Protein AF-A0AAW4BN35-F1 (afdb_monomer_lite)

Secondary structure (DSSP, 8-state):
-TT-EEEEEEETTEEEEEEE-TTSEEEEEEEEPPTT-SS--EEEEEEEEETTTT-GGGSPP---EEHHHHHHHHHTT--SSPP-

Structure (mmCIF, N/CA/C/O backbone):
data_AF-A0AAW4BN35-F1
#
_entry.id   AF-A0AAW4BN35-F1
#
loop_
_atom_site.group_PDB
_atom_site.id
_atom_site.type_symbol
_atom_site.label_atom_id
_atom_site.label_alt_id
_atom_site.label_comp_id
_atom_site.label_asym_id
_atom_site.label_entity_id
_atom_site.label_seq_id
_atom_site.pdbx_PDB_ins_code
_atom_site.Cartn_x
_atom_site.Cartn_y
_atom_site.Cartn_z
_atom_site.occupancy
_atom_site.B_iso_or_equiv
_atom_site.auth_seq_id
_atom_site.auth_comp_id
_atom_site.auth_asym_id
_atom_site.auth_atom_id
_atom_site.pdbx_PDB_model_num
ATOM 1 N N . LEU A 1 1 ? -11.452 -7.238 -12.566 1.00 45.84 1 LEU A N 1
ATOM 2 C CA . LEU A 1 1 ? -10.941 -6.277 -11.552 1.00 45.84 1 LEU A CA 1
ATOM 3 C C . LEU A 1 1 ? -10.372 -6.924 -10.274 1.00 45.84 1 LEU A C 1
ATOM 5 O O . LEU A 1 1 ? -9.525 -6.307 -9.643 1.00 45.84 1 LEU A O 1
ATOM 9 N N . LEU A 1 2 ? -10.790 -8.139 -9.880 1.00 36.09 2 LEU A N 1
ATOM 10 C CA . LEU A 1 2 ? -10.403 -8.811 -8.619 1.00 36.09 2 LEU A CA 1
ATOM 11 C C . LEU A 1 2 ? -9.010 -9.484 -8.601 1.00 36.09 2 LEU A C 1
ATOM 13 O O . LEU A 1 2 ? -8.617 -10.025 -7.567 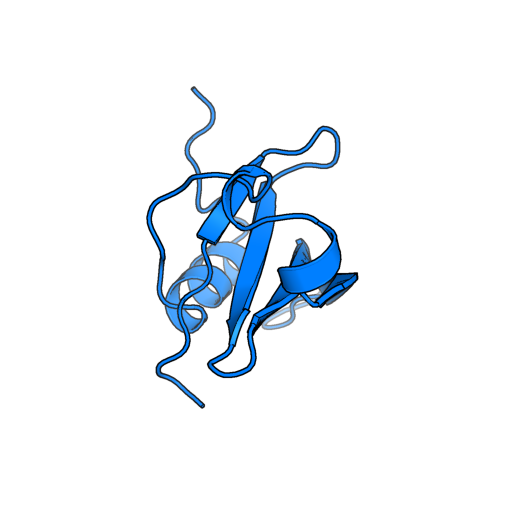1.00 36.09 2 LEU A O 1
ATOM 17 N N . GLU A 1 3 ? -8.261 -9.449 -9.704 1.00 55.78 3 GLU A N 1
ATOM 18 C CA . GLU A 1 3 ? -7.001 -10.202 -9.852 1.00 55.78 3 GLU A CA 1
ATOM 19 C C . GLU A 1 3 ? -5.731 -9.362 -9.685 1.00 55.78 3 GLU A C 1
ATOM 21 O O . GLU A 1 3 ? -4.626 -9.900 -9.688 1.00 55.78 3 GLU A O 1
ATOM 26 N N . ASN A 1 4 ? -5.863 -8.050 -9.491 1.00 78.81 4 ASN A N 1
ATOM 27 C CA . ASN A 1 4 ? -4.703 -7.168 -9.454 1.00 78.81 4 ASN A CA 1
ATOM 28 C C . ASN A 1 4 ? -3.930 -7.314 -8.131 1.00 78.81 4 ASN A C 1
ATOM 30 O O . ASN A 1 4 ? -4.501 -7.318 -7.033 1.00 78.81 4 ASN A O 1
ATOM 34 N N . TYR A 1 5 ? -2.606 -7.447 -8.243 1.00 88.56 5 TYR A N 1
ATOM 35 C CA . TYR A 1 5 ? -1.676 -7.518 -7.118 1.00 88.56 5 TYR A CA 1
ATOM 36 C C . TYR A 1 5 ? -0.966 -6.181 -6.947 1.00 88.56 5 TYR A C 1
ATOM 38 O O . TYR A 1 5 ? -0.502 -5.612 -7.923 1.00 88.56 5 TYR A O 1
ATOM 46 N N . ALA A 1 6 ? -0.802 -5.717 -5.712 1.00 90.94 6 ALA A N 1
ATOM 47 C CA . ALA A 1 6 ? 0.044 -4.572 -5.401 1.00 90.94 6 ALA A CA 1
ATOM 48 C C . ALA A 1 6 ? 1.213 -5.001 -4.512 1.00 90.94 6 ALA A C 1
ATOM 50 O O . ALA A 1 6 ? 1.110 -5.942 -3.716 1.00 90.94 6 ALA A O 1
ATOM 51 N N . VAL A 1 7 ? 2.334 -4.305 -4.638 1.00 91.94 7 VAL A N 1
ATOM 52 C CA . VAL A 1 7 ? 3.528 -4.533 -3.829 1.00 91.94 7 VAL A CA 1
ATOM 53 C C . VAL A 1 7 ? 3.505 -3.564 -2.645 1.00 91.94 7 VAL A C 1
ATOM 55 O O . VAL A 1 7 ? 3.562 -2.351 -2.851 1.00 91.94 7 VAL A O 1
ATOM 58 N N . PRO A 1 8 ? 3.386 -4.062 -1.401 1.00 93.44 8 PRO A N 1
ATOM 59 C CA . PRO A 1 8 ? 3.452 -3.225 -0.212 1.00 93.44 8 PRO A CA 1
ATOM 60 C C . PRO A 1 8 ? 4.902 -2.856 0.123 1.00 93.44 8 PRO A C 1
ATOM 62 O O . PRO A 1 8 ? 5.788 -3.711 0.096 1.00 93.44 8 PRO A O 1
ATOM 65 N N . TYR A 1 9 ? 5.125 -1.608 0.523 1.00 92.25 9 TYR A N 1
ATOM 66 C CA . TYR A 1 9 ? 6.418 -1.103 0.986 1.00 92.25 9 TYR A CA 1
ATOM 67 C C . TYR A 1 9 ? 6.236 -0.025 2.069 1.00 92.25 9 TYR A C 1
ATOM 69 O O . TYR A 1 9 ? 5.155 0.544 2.236 1.00 92.25 9 TYR A O 1
ATOM 77 N N . MET A 1 10 ? 7.285 0.249 2.847 1.00 91.44 10 MET A N 1
ATOM 78 C CA . MET A 1 10 ? 7.259 1.287 3.884 1.00 91.44 10 MET A CA 1
ATOM 79 C C . MET A 1 10 ? 7.826 2.606 3.366 1.00 91.44 10 MET A C 1
ATOM 81 O O . MET A 1 10 ? 8.874 2.637 2.729 1.00 91.44 10 MET A O 1
ATOM 85 N N . THR A 1 11 ? 7.166 3.708 3.717 1.00 89.75 11 THR A N 1
ATOM 86 C CA . THR A 1 11 ? 7.690 5.071 3.566 1.00 89.75 11 THR A CA 1
ATOM 87 C C . THR A 1 11 ? 7.786 5.751 4.929 1.00 89.75 11 THR A C 1
ATOM 89 O O . THR A 1 11 ? 7.233 5.261 5.917 1.00 89.75 11 THR A O 1
ATOM 92 N N . LYS A 1 12 ? 8.392 6.945 4.979 1.00 87.25 12 LYS A N 1
ATOM 93 C CA . LYS A 1 12 ? 8.350 7.816 6.169 1.00 87.25 12 LYS A CA 1
ATOM 94 C C . LYS A 1 12 ? 6.916 8.140 6.623 1.00 87.25 12 LYS A C 1
ATOM 96 O O . LYS A 1 12 ? 6.695 8.369 7.804 1.00 87.25 12 LYS A O 1
ATOM 101 N N . LYS A 1 13 ? 5.943 8.139 5.701 1.00 86.44 13 LYS A N 1
ATOM 102 C CA . LYS A 1 13 ? 4.519 8.415 5.973 1.00 86.44 13 LYS A CA 1
ATOM 103 C C . LYS A 1 13 ? 3.710 7.154 6.307 1.00 86.44 13 LYS A C 1
ATOM 105 O O . LYS A 1 13 ? 2.513 7.250 6.555 1.00 86.44 13 LYS A O 1
ATOM 110 N N . GLY A 1 14 ? 4.350 5.984 6.315 1.00 89.56 14 GLY A N 1
ATOM 111 C CA . GLY A 1 14 ? 3.721 4.700 6.606 1.00 89.56 14 GLY A CA 1
ATOM 112 C C . GLY A 1 14 ? 3.673 3.751 5.410 1.00 89.56 14 GLY A C 1
ATOM 113 O O . GLY A 1 14 ? 4.309 3.967 4.374 1.00 89.56 14 GLY A O 1
ATOM 114 N N . GLU A 1 15 ? 2.933 2.661 5.593 1.00 92.19 15 GLU A N 1
ATOM 115 C CA . GLU A 1 15 ? 2.787 1.601 4.596 1.00 92.19 15 GLU A CA 1
ATOM 116 C C . GLU A 1 15 ? 2.017 2.106 3.367 1.00 92.19 15 GLU A C 1
ATOM 118 O O . GLU A 1 15 ? 0.906 2.633 3.469 1.00 92.19 15 GLU A O 1
ATOM 123 N N . SER A 1 16 ? 2.652 1.938 2.213 1.00 93.38 16 SER A N 1
ATOM 124 C CA . SER A 1 16 ? 2.197 2.347 0.887 1.00 93.38 16 SER A CA 1
ATOM 125 C C . SER A 1 16 ? 2.280 1.159 -0.067 1.00 93.38 16 SER A C 1
ATOM 127 O O . SER A 1 16 ? 2.820 0.103 0.274 1.00 93.38 16 SER A O 1
ATOM 129 N N . TYR A 1 17 ? 1.727 1.321 -1.259 1.00 92.75 17 TYR A N 1
ATOM 130 C CA . TYR A 1 17 ? 1.607 0.256 -2.241 1.00 92.75 17 TYR A CA 1
ATOM 131 C C . TYR A 1 17 ? 1.911 0.794 -3.619 1.00 92.75 17 TYR A C 1
ATOM 133 O O . TYR A 1 17 ? 1.628 1.960 -3.896 1.00 92.75 17 TYR A O 1
ATOM 141 N N . HIS A 1 18 ? 2.456 -0.056 -4.477 1.00 90.00 18 HIS A N 1
ATOM 142 C CA . HIS A 1 18 ? 2.478 0.238 -5.896 1.00 90.00 18 HIS A CA 1
ATOM 143 C C . HIS A 1 18 ? 1.901 -0.904 -6.722 1.00 90.00 18 HIS A C 1
ATOM 145 O O . HIS A 1 18 ? 2.038 -2.079 -6.375 1.00 90.00 18 HIS A O 1
ATOM 151 N N . TYR A 1 19 ? 1.222 -0.530 -7.797 1.00 83.94 19 TYR A N 1
ATOM 152 C CA . TYR A 1 19 ? 0.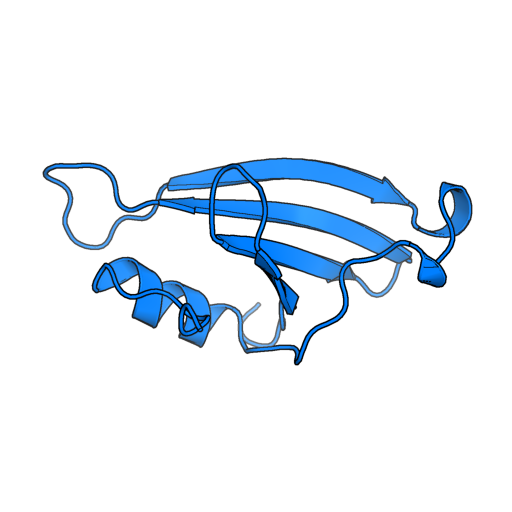724 -1.420 -8.837 1.00 83.94 19 TYR A CA 1
ATOM 153 C C . TYR A 1 19 ? 1.526 -1.162 -10.110 1.00 83.94 19 TYR A C 1
ATOM 155 O O . TYR A 1 19 ? 1.795 -0.004 -10.428 1.00 83.94 19 TYR A O 1
ATOM 163 N N . MET A 1 20 ? 1.916 -2.234 -10.799 1.00 70.62 20 MET A N 1
ATOM 164 C CA . MET A 1 20 ? 2.456 -2.160 -12.154 1.00 70.62 20 MET A CA 1
ATOM 165 C C . MET A 1 20 ? 1.431 -2.769 -13.100 1.00 70.62 20 MET A C 1
ATOM 167 O O . MET A 1 20 ? 1.086 -3.943 -12.951 1.00 70.62 20 MET A O 1
ATOM 171 N N . GLU A 1 21 ? 0.940 -1.964 -14.035 1.00 67.44 21 GLU A N 1
ATOM 172 C CA . GLU A 1 21 ? 0.056 -2.435 -15.099 1.00 67.44 21 GLU A CA 1
ATOM 173 C C . GLU A 1 21 ? 0.866 -2.974 -16.285 1.00 67.44 21 GLU A C 1
ATOM 175 O O . GLU A 1 21 ? 2.064 -2.714 -16.411 1.00 67.44 21 GLU A O 1
ATOM 180 N N . SER A 1 22 ? 0.200 -3.702 -17.181 1.00 58.12 22 SER A N 1
ATOM 181 C CA . SER A 1 22 ? 0.774 -4.254 -18.414 1.00 58.12 22 SER A CA 1
ATOM 182 C C . SER A 1 22 ? 1.434 -3.218 -19.336 1.00 58.12 22 SER A C 1
ATOM 184 O O . SER A 1 22 ? 2.238 -3.605 -20.175 1.00 58.12 22 SER A O 1
ATOM 186 N N . TYR A 1 23 ? 1.131 -1.926 -19.173 1.00 58.84 23 TYR A N 1
ATOM 187 C CA . TYR A 1 23 ? 1.664 -0.825 -19.985 1.00 58.84 23 TYR A CA 1
ATOM 188 C C . TYR A 1 23 ? 2.816 -0.063 -19.311 1.00 58.84 23 TYR A C 1
ATOM 190 O O . TYR A 1 23 ? 3.014 1.114 -19.574 1.00 58.84 23 TYR A O 1
ATOM 198 N N . ASP A 1 24 ? 3.550 -0.709 -18.399 1.00 70.81 24 ASP A N 1
ATOM 199 C CA . ASP A 1 24 ? 4.704 -0.120 -17.704 1.00 70.81 24 ASP A CA 1
ATOM 200 C C . ASP A 1 24 ? 4.389 1.171 -16.912 1.00 70.81 24 ASP A C 1
ATOM 202 O O . ASP A 1 24 ? 5.298 1.919 -16.577 1.00 70.81 24 ASP A O 1
ATOM 206 N N . TYR A 1 25 ? 3.137 1.421 -16.515 1.00 76.81 25 TYR A N 1
ATOM 207 C CA . TYR A 1 25 ? 2.808 2.479 -15.549 1.00 76.81 25 TYR A CA 1
ATOM 208 C C . TYR A 1 25 ? 2.955 1.968 -14.113 1.00 76.81 25 TYR A C 1
ATOM 210 O O . TYR A 1 25 ? 2.430 0.907 -13.758 1.00 76.81 25 TYR A O 1
ATOM 218 N N . ALA A 1 26 ? 3.620 2.750 -13.262 1.00 83.62 26 ALA A N 1
ATOM 219 C CA . ALA A 1 26 ? 3.667 2.531 -11.823 1.00 83.62 26 ALA A CA 1
ATOM 220 C C . ALA A 1 26 ? 2.753 3.526 -11.106 1.00 83.62 26 ALA A C 1
ATOM 222 O O . ALA A 1 26 ? 2.991 4.733 -11.119 1.00 83.62 26 ALA A O 1
ATOM 223 N N . ILE A 1 27 ? 1.729 3.008 -10.425 1.00 87.94 27 ILE A N 1
ATOM 224 C CA . ILE A 1 27 ? 0.828 3.802 -9.582 1.00 87.94 27 ILE A CA 1
ATOM 225 C C . ILE A 1 27 ? 1.181 3.542 -8.129 1.00 87.94 27 ILE A C 1
ATOM 227 O O . ILE A 1 27 ? 1.068 2.412 -7.659 1.00 87.94 27 ILE A O 1
ATOM 231 N N . PHE A 1 28 ? 1.537 4.593 -7.402 1.00 91.00 28 PHE A N 1
ATOM 232 C CA . PHE A 1 28 ? 1.839 4.548 -5.979 1.00 91.00 28 PHE A CA 1
ATOM 233 C C . PHE A 1 28 ? 0.691 5.142 -5.186 1.00 91.00 28 PHE A C 1
ATOM 235 O O . PHE A 1 28 ? 0.237 6.253 -5.458 1.00 91.00 28 PHE A O 1
ATOM 242 N N . PHE A 1 29 ? 0.250 4.441 -4.151 1.00 93.00 29 PHE A N 1
ATOM 243 C CA . PHE A 1 29 ? -0.887 4.863 -3.349 1.00 93.00 29 PHE A CA 1
ATOM 244 C C . PHE A 1 29 ? -0.747 4.456 -1.884 1.00 93.00 29 PHE A C 1
ATOM 246 O O . PHE A 1 29 ? 0.044 3.589 -1.513 1.00 93.00 29 PHE A O 1
ATOM 253 N N . SER A 1 30 ? -1.526 5.107 -1.029 1.00 93.81 30 SER A N 1
ATOM 254 C CA . SER A 1 30 ? -1.682 4.757 0.379 1.00 93.81 30 SER A CA 1
ATOM 255 C C . SER A 1 30 ? -3.155 4.563 0.721 1.00 93.81 30 SER A C 1
ATOM 257 O O . SER A 1 30 ? -4.050 5.070 0.042 1.00 93.81 30 SER A O 1
ATOM 259 N N . LEU A 1 31 ? -3.391 3.784 1.774 1.00 93.75 31 LEU A N 1
ATOM 260 C CA . LEU A 1 31 ? -4.719 3.481 2.292 1.00 93.75 31 LEU A CA 1
ATOM 261 C C . LEU A 1 31 ? -4.776 3.878 3.761 1.00 93.75 31 LEU A C 1
ATOM 263 O O . LEU A 1 31 ? -3.892 3.506 4.537 1.00 93.75 31 LEU A O 1
ATOM 267 N N . SER A 1 32 ? -5.833 4.581 4.145 1.00 91.38 32 SER A N 1
ATOM 268 C CA . SER A 1 32 ? -6.158 4.847 5.543 1.00 91.38 32 SER A CA 1
ATOM 269 C C . SER A 1 32 ? -7.640 4.617 5.804 1.00 91.38 32 SER A C 1
ATOM 271 O O . SER A 1 32 ? -8.472 4.786 4.916 1.00 91.38 32 SER A O 1
ATOM 273 N N . LYS A 1 33 ? -7.977 4.215 7.030 1.00 89.56 33 LYS A N 1
ATOM 274 C CA . LYS A 1 33 ? -9.367 4.127 7.479 1.00 89.56 33 LYS A CA 1
ATOM 275 C C . LYS A 1 33 ? -9.780 5.486 8.056 1.00 89.56 33 LYS A C 1
ATOM 277 O O . LYS A 1 33 ? -9.151 5.911 9.028 1.00 89.56 33 LYS A O 1
ATOM 282 N N . PRO A 1 34 ? -10.771 6.189 7.480 1.00 90.50 34 PRO A N 1
ATOM 283 C CA . PRO A 1 34 ? -11.263 7.435 8.058 1.00 90.50 34 PRO A CA 1
ATOM 284 C C . PRO A 1 34 ? -11.868 7.199 9.447 1.00 90.50 34 PRO A C 1
ATOM 286 O O . PRO A 1 34 ? -12.546 6.195 9.684 1.00 90.50 34 PRO A O 1
ATOM 289 N N . GLN A 1 35 ? -11.626 8.122 10.377 1.00 89.56 35 GLN A N 1
ATOM 290 C CA . GLN A 1 35 ? -12.169 8.027 11.731 1.00 89.56 35 GLN A CA 1
ATOM 291 C C . GLN A 1 35 ? -13.702 8.089 11.697 1.00 89.56 35 GLN A C 1
ATOM 293 O O . GLN A 1 35 ? -14.272 8.888 10.963 1.00 89.56 35 GLN A O 1
ATOM 298 N N . GLY A 1 36 ? -14.362 7.232 12.480 1.00 88.62 36 GLY A N 1
ATOM 299 C CA . GLY A 1 36 ? -15.826 7.202 12.569 1.00 88.62 36 GLY A CA 1
ATOM 300 C C . GLY A 1 36 ? -16.547 6.528 11.395 1.00 88.62 36 GLY A C 1
ATOM 301 O O . GLY A 1 36 ? -17.770 6.557 11.362 1.00 88.62 36 GLY A O 1
ATOM 302 N N . THR A 1 37 ? -15.829 5.899 10.457 1.00 89.19 37 THR A N 1
ATOM 303 C CA . THR A 1 37 ? -16.439 5.202 9.308 1.00 89.19 37 THR A CA 1
ATOM 304 C C . THR A 1 37 ? -16.426 3.680 9.466 1.00 89.19 37 THR A C 1
ATOM 306 O O . THR A 1 37 ? -15.522 3.094 10.080 1.00 89.19 37 THR A O 1
ATOM 309 N N . THR A 1 38 ? -17.425 3.024 8.871 1.00 87.75 38 THR A N 1
ATOM 310 C CA . THR A 1 38 ? -17.547 1.561 8.817 1.00 87.75 38 THR A CA 1
ATOM 311 C C . THR A 1 38 ? -17.526 1.112 7.365 1.00 87.75 38 THR A C 1
ATOM 313 O O . THR A 1 38 ? -18.296 1.610 6.559 1.00 87.75 38 THR A O 1
ATOM 316 N N . GLY A 1 39 ? -16.645 0.169 7.022 1.00 88.19 39 GLY A N 1
ATOM 317 C CA . GLY A 1 39 ? -16.574 -0.375 5.661 1.00 88.19 39 GLY A CA 1
ATOM 318 C C . GLY A 1 39 ? -15.872 0.516 4.631 1.00 88.19 39 GLY A C 1
ATOM 319 O O . GLY A 1 39 ? -15.773 0.122 3.474 1.00 88.19 39 GLY A O 1
ATOM 320 N N . GLU A 1 40 ? -15.334 1.668 5.035 1.00 92.06 40 GLU A N 1
ATOM 321 C CA . GLU A 1 40 ? -14.710 2.624 4.119 1.00 92.06 40 GLU A CA 1
ATOM 322 C C . GLU A 1 40 ? -13.191 2.701 4.285 1.00 92.06 40 GLU A C 1
ATOM 324 O O . GLU A 1 40 ? -12.635 2.603 5.385 1.00 92.06 40 GLU A O 1
ATOM 329 N N . LEU A 1 41 ? -12.508 2.917 3.161 1.00 92.88 41 LEU A N 1
ATOM 330 C CA . LEU A 1 41 ? -11.094 3.258 3.109 1.00 92.88 41 LEU A CA 1
ATOM 331 C C . LEU A 1 41 ? -10.903 4.489 2.235 1.00 92.88 41 LEU A C 1
ATOM 333 O O . LEU A 1 41 ? -11.444 4.586 1.137 1.00 92.88 41 LEU A O 1
ATOM 337 N N . LYS A 1 42 ? -10.046 5.394 2.696 1.00 92.38 42 LYS A N 1
ATOM 338 C CA . LYS A 1 42 ? -9.517 6.479 1.886 1.00 92.38 42 LYS A CA 1
ATOM 339 C C . LYS A 1 42 ? -8.302 5.973 1.125 1.00 92.38 42 LYS A C 1
ATOM 341 O O . LYS A 1 42 ? -7.272 5.664 1.726 1.00 92.38 42 LYS A O 1
ATOM 346 N N . LEU A 1 43 ? -8.423 5.926 -0.197 1.00 92.44 43 LEU A N 1
ATOM 347 C CA . LEU A 1 43 ? -7.304 5.710 -1.106 1.00 92.44 43 LEU A CA 1
ATOM 348 C C . LEU A 1 43 ? -6.741 7.063 -1.535 1.00 92.44 43 LEU A C 1
ATOM 350 O O . LEU A 1 43 ? -7.474 7.937 -1.993 1.00 92.44 43 LEU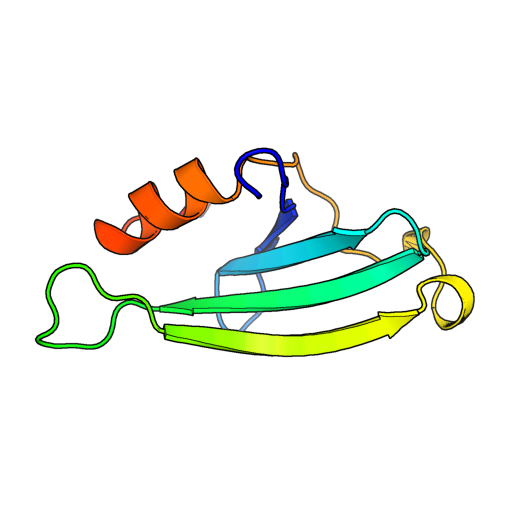 A O 1
ATOM 354 N N . ARG A 1 44 ? -5.428 7.240 -1.388 1.00 93.50 44 ARG A N 1
ATOM 355 C CA . ARG A 1 44 ? -4.709 8.405 -1.907 1.00 93.50 44 ARG A CA 1
ATOM 356 C C . ARG A 1 44 ? -3.675 7.946 -2.921 1.00 93.50 44 ARG A C 1
ATOM 358 O O . ARG A 1 44 ? -2.753 7.224 -2.554 1.00 93.50 44 ARG A O 1
ATOM 365 N N . VAL A 1 45 ? -3.798 8.408 -4.162 1.00 91.56 45 VAL A N 1
ATOM 366 C CA . VAL A 1 45 ? -2.723 8.290 -5.153 1.00 91.56 45 VAL A CA 1
ATOM 367 C C . VAL A 1 45 ? -1.634 9.293 -4.779 1.00 91.56 45 VAL A C 1
ATOM 369 O O . VAL A 1 45 ? -1.899 10.482 -4.605 1.00 91.56 45 VAL A O 1
ATOM 372 N N . ASN A 1 46 ? -0.423 8.793 -4.567 1.00 89.75 46 ASN A N 1
ATOM 373 C CA . ASN A 1 46 ? 0.740 9.590 -4.189 1.00 89.75 46 ASN A CA 1
ATOM 374 C C . ASN A 1 46 ? 1.525 10.037 -5.423 1.00 89.75 46 ASN A C 1
ATOM 376 O O . ASN A 1 46 ? 2.009 11.164 -5.454 1.00 89.75 46 ASN A O 1
ATOM 380 N N . SER A 1 47 ? 1.641 9.156 -6.417 1.00 87.94 47 SER A N 1
ATOM 381 C CA . SER A 1 47 ? 2.279 9.422 -7.705 1.00 87.94 47 SER A CA 1
ATOM 382 C C . SER A 1 47 ? 1.850 8.371 -8.727 1.00 87.94 47 SER A C 1
ATOM 384 O O . SER A 1 47 ? 1.507 7.248 -8.354 1.00 87.94 47 SER A O 1
ATOM 386 N N . ALA A 1 48 ? 1.899 8.725 -10.006 1.00 86.94 48 ALA A N 1
ATOM 387 C CA . ALA A 1 48 ? 1.743 7.799 -11.119 1.00 86.94 48 ALA A CA 1
ATOM 388 C C . ALA A 1 48 ? 2.672 8.251 -12.250 1.00 86.94 48 ALA A C 1
ATOM 390 O O . ALA A 1 48 ? 2.690 9.440 -12.562 1.00 86.94 48 ALA A O 1
ATOM 391 N N . TYR A 1 49 ? 3.470 7.340 -12.801 1.00 83.50 49 TYR A N 1
ATOM 392 C CA . TYR A 1 49 ? 4.394 7.640 -13.898 1.00 83.50 49 TYR A CA 1
ATOM 393 C C . TYR A 1 49 ? 4.720 6.387 -14.715 1.00 83.50 49 TYR A C 1
ATOM 395 O O . TYR A 1 49 ? 4.556 5.263 -14.229 1.00 83.50 49 TYR A O 1
ATOM 403 N N . GLU A 1 50 ? 5.182 6.589 -15.947 1.00 81.38 50 GLU A N 1
ATOM 404 C CA . GLU A 1 50 ? 5.720 5.525 -16.794 1.00 81.38 50 GLU A CA 1
ATOM 405 C C . GLU A 1 50 ? 7.088 5.069 -16.272 1.00 81.38 50 GLU A C 1
ATOM 407 O O . GLU A 1 50 ? 7.946 5.862 -15.887 1.00 81.38 50 GLU A O 1
ATOM 412 N N . VAL A 1 51 ? 7.293 3.758 -16.198 1.00 74.19 51 VAL A N 1
ATOM 413 C CA . VAL A 1 51 ? 8.493 3.149 -15.611 1.00 74.19 51 VAL A CA 1
ATOM 414 C C . VAL A 1 51 ? 9.683 3.196 -16.575 1.00 74.19 51 VAL A C 1
ATOM 416 O O . VAL A 1 51 ? 10.826 3.094 -16.125 1.00 74.19 51 VAL A O 1
ATOM 419 N N . ASN A 1 52 ? 9.440 3.384 -17.877 1.00 71.06 52 ASN A N 1
ATOM 420 C CA . ASN A 1 52 ? 10.480 3.649 -18.882 1.00 71.06 52 ASN A CA 1
ATOM 421 C C . ASN A 1 52 ? 11.350 4.869 -18.501 1.00 71.06 52 ASN A C 1
ATOM 423 O O . ASN A 1 52 ? 12.568 4.800 -18.652 1.00 71.06 52 ASN A O 1
ATOM 427 N N . ASP A 1 53 ? 10.754 5.901 -17.901 1.00 61.03 53 ASP A N 1
ATOM 428 C CA . ASP A 1 53 ? 11.394 7.177 -17.577 1.00 61.03 53 ASP A CA 1
ATOM 429 C C . ASP A 1 53 ? 12.288 7.111 -16.327 1.00 61.03 53 ASP A C 1
ATOM 431 O O . ASP A 1 53 ? 13.231 7.888 -16.190 1.00 61.03 53 ASP A O 1
ATOM 435 N N . TRP A 1 54 ? 12.019 6.178 -15.402 1.00 60.06 54 TRP A N 1
ATOM 436 C CA . TRP A 1 54 ? 12.700 6.097 -14.093 1.00 60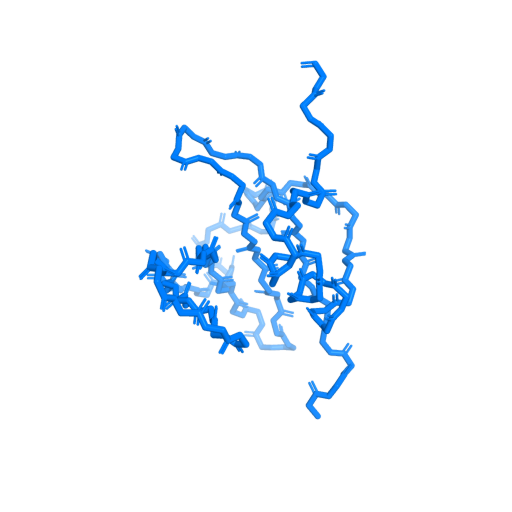.06 54 TRP A CA 1
ATOM 437 C C . TRP A 1 54 ? 13.387 4.751 -13.811 1.00 60.06 54 TRP A C 1
ATOM 439 O O . TRP A 1 54 ? 14.039 4.588 -12.775 1.00 60.06 54 TRP A O 1
ATOM 449 N N . GLY A 1 55 ? 13.273 3.790 -14.733 1.00 61.22 55 GLY A N 1
ATOM 450 C CA . GLY A 1 55 ? 13.902 2.472 -14.683 1.00 61.22 55 GLY A CA 1
ATOM 451 C C . GLY A 1 55 ? 13.276 1.512 -13.660 1.00 61.22 55 GLY A C 1
ATOM 452 O O . GLY A 1 55 ? 13.153 1.815 -12.476 1.00 61.22 55 GLY A O 1
ATOM 453 N N . LYS A 1 56 ? 12.973 0.271 -14.077 1.00 63.00 56 LYS A N 1
ATOM 454 C CA . LYS A 1 56 ? 12.367 -0.788 -13.226 1.00 63.00 56 LYS A CA 1
ATOM 455 C C . LYS A 1 56 ? 13.129 -1.065 -11.915 1.00 63.00 56 LYS A C 1
ATOM 457 O O . LYS A 1 56 ? 12.538 -1.550 -10.953 1.00 63.00 56 LYS A O 1
ATOM 462 N N . GLY A 1 57 ? 14.429 -0.761 -11.863 1.00 65.25 57 GLY A N 1
ATOM 463 C CA . GLY A 1 57 ? 15.290 -0.979 -10.696 1.00 65.25 57 GLY A CA 1
ATOM 464 C C . GLY A 1 57 ? 15.070 -0.016 -9.523 1.00 65.25 57 GLY A C 1
ATOM 465 O O . GLY A 1 57 ? 15.507 -0.329 -8.415 1.00 65.25 57 GLY A O 1
ATOM 466 N N . THR A 1 58 ? 14.396 1.119 -9.737 1.00 74.12 58 THR A N 1
ATOM 467 C CA . THR A 1 58 ? 14.143 2.135 -8.697 1.00 74.12 58 THR A CA 1
ATOM 468 C C . THR A 1 58 ? 12.852 1.886 -7.915 1.00 74.12 58 THR A C 1
ATOM 470 O O . THR A 1 58 ? 12.623 2.506 -6.873 1.00 74.12 58 THR A O 1
ATOM 473 N N . LEU A 1 59 ? 12.022 0.944 -8.374 1.00 78.62 59 LEU A N 1
ATOM 474 C CA . LEU A 1 59 ? 10.764 0.611 -7.722 1.00 78.62 59 LEU A CA 1
ATOM 475 C C . LEU A 1 59 ? 10.998 -0.087 -6.369 1.00 78.62 59 LEU A C 1
ATOM 477 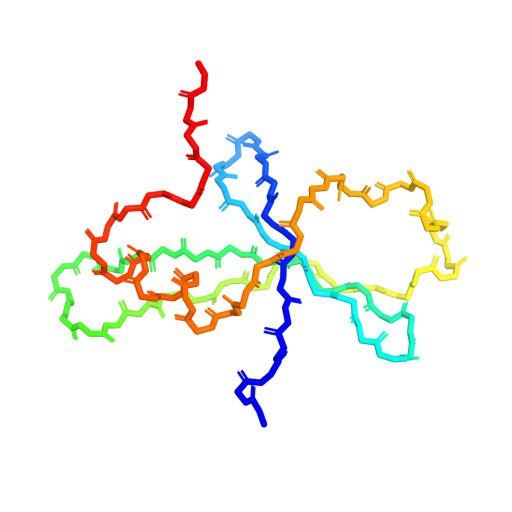O O . LEU A 1 59 ? 11.868 -0.960 -6.258 1.00 78.62 59 LEU A O 1
ATOM 481 N N . PRO A 1 60 ? 10.209 0.249 -5.330 1.00 82.25 60 PRO A N 1
ATOM 482 C CA . PRO A 1 60 ? 10.277 -0.426 -4.044 1.00 82.25 60 PRO A CA 1
ATOM 483 C C . PRO A 1 60 ? 10.101 -1.938 -4.190 1.00 82.25 60 PRO A C 1
ATOM 485 O O . PRO A 1 60 ? 9.143 -2.427 -4.778 1.00 82.25 60 PRO A O 1
ATOM 488 N N . LYS A 1 61 ? 11.027 -2.711 -3.627 1.00 81.81 61 LYS A N 1
ATOM 489 C CA . LYS A 1 61 ? 10.963 -4.173 -3.705 1.00 81.81 61 LYS A CA 1
ATOM 490 C C . LYS A 1 61 ? 10.010 -4.727 -2.648 1.00 81.81 61 LYS A C 1
ATOM 492 O O . LYS A 1 61 ? 10.006 -4.279 -1.502 1.00 81.81 61 LYS A O 1
ATOM 497 N N . GLY A 1 62 ? 9.261 -5.766 -3.007 1.00 83.62 62 GLY A N 1
ATOM 498 C CA . GLY A 1 62 ? 8.404 -6.482 -2.069 1.00 83.62 62 GLY A CA 1
ATOM 499 C C . GLY A 1 62 ? 7.659 -7.646 -2.715 1.00 83.62 62 GLY A C 1
ATOM 500 O O . GLY A 1 62 ? 7.615 -7.785 -3.935 1.00 83.62 62 GLY A O 1
ATOM 501 N N . LYS A 1 63 ? 7.056 -8.499 -1.881 1.00 88.56 63 LYS A N 1
ATOM 502 C CA . LYS A 1 63 ? 6.207 -9.594 -2.360 1.00 88.56 63 LYS A CA 1
ATOM 503 C C . LYS A 1 63 ? 4.825 -9.047 -2.702 1.00 88.56 63 LYS A C 1
ATOM 505 O O . LYS A 1 63 ? 4.117 -8.587 -1.805 1.00 88.56 63 LYS A O 1
ATOM 510 N N . ALA A 1 64 ? 4.453 -9.136 -3.974 1.00 89.94 64 ALA A N 1
ATOM 511 C CA . ALA A 1 64 ? 3.136 -8.764 -4.469 1.00 89.94 64 ALA A CA 1
ATOM 512 C C . ALA A 1 64 ? 2.019 -9.498 -3.700 1.00 89.94 64 ALA A C 1
ATOM 514 O O . ALA A 1 64 ? 2.120 -10.696 -3.416 1.00 89.94 64 ALA A O 1
ATOM 515 N N . LYS A 1 65 ? 0.951 -8.777 -3.347 1.00 91.50 65 LYS A N 1
ATOM 516 C CA . LYS A 1 65 ? -0.226 -9.314 -2.649 1.00 91.50 65 LYS A CA 1
ATOM 517 C C . LYS A 1 65 ? -1.500 -8.869 -3.353 1.00 91.50 65 LYS A C 1
ATOM 519 O O . LYS A 1 65 ? -1.555 -7.766 -3.888 1.00 91.50 65 LYS A O 1
ATOM 524 N N . ARG A 1 66 ? -2.535 -9.712 -3.320 1.00 91.81 66 ARG A N 1
ATOM 525 C CA . ARG A 1 66 ? -3.845 -9.380 -3.899 1.00 91.81 66 ARG A CA 1
ATOM 526 C C . ARG A 1 66 ? -4.386 -8.099 -3.270 1.00 91.81 66 ARG A C 1
ATOM 528 O O . ARG A 1 66 ? -4.425 -7.991 -2.041 1.00 91.81 66 ARG A O 1
ATOM 535 N N . VAL A 1 67 ? -4.837 -7.161 -4.102 1.00 90.25 67 VAL A N 1
ATOM 536 C CA . VAL A 1 67 ? -5.398 -5.883 -3.637 1.00 90.25 67 VAL A CA 1
ATOM 537 C C . VAL A 1 67 ? -6.607 -6.117 -2.731 1.00 90.25 67 VAL A C 1
ATOM 539 O O . VAL A 1 67 ? -6.694 -5.502 -1.674 1.00 90.25 67 VAL A O 1
ATOM 542 N N . SER A 1 68 ? -7.481 -7.073 -3.056 1.00 91.12 68 SER A N 1
ATOM 543 C CA . SER A 1 68 ? -8.633 -7.430 -2.212 1.00 91.12 68 SER A CA 1
ATOM 544 C C . SER A 1 68 ? -8.232 -7.828 -0.786 1.00 91.12 68 SER A C 1
ATOM 546 O O . SER A 1 68 ? -8.834 -7.368 0.182 1.00 91.12 68 SER A O 1
ATOM 548 N N . TRP A 1 69 ? -7.166 -8.618 -0.641 1.00 92.69 69 TRP A N 1
ATOM 549 C CA . TRP A 1 69 ? -6.638 -9.002 0.667 1.00 92.69 69 TRP A CA 1
ATOM 550 C C . TRP A 1 69 ? -6.001 -7.811 1.399 1.00 92.69 69 TRP A C 1
ATOM 552 O O . TRP A 1 69 ? -6.190 -7.659 2.603 1.00 92.69 69 TRP A O 1
ATOM 562 N N . ILE A 1 70 ? -5.291 -6.923 0.690 1.00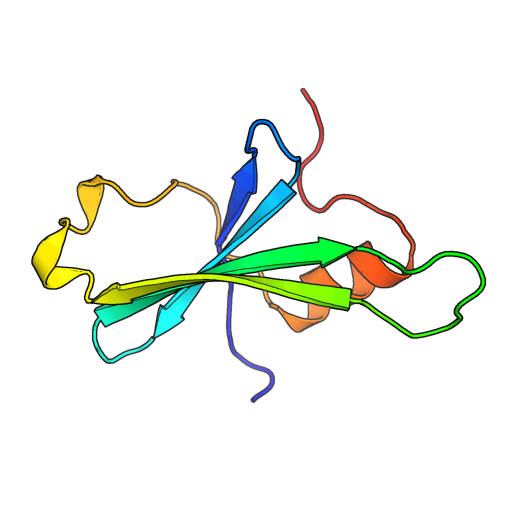 93.00 70 ILE A N 1
ATOM 563 C CA . ILE A 1 70 ? -4.755 -5.681 1.275 1.00 93.00 70 ILE A CA 1
ATOM 564 C C . ILE A 1 70 ? -5.898 -4.832 1.853 1.00 93.00 70 ILE A C 1
ATOM 566 O O . ILE A 1 70 ? -5.837 -4.428 3.016 1.00 93.00 70 ILE A O 1
ATOM 570 N N . LEU A 1 71 ? -6.954 -4.603 1.067 1.00 92.56 71 LEU A N 1
ATOM 571 C CA . LEU A 1 71 ? -8.125 -3.831 1.484 1.00 92.56 71 LEU A CA 1
ATOM 572 C C . LEU A 1 71 ? -8.800 -4.463 2.708 1.00 92.56 71 LEU A C 1
ATOM 574 O O . LEU A 1 71 ? -9.120 -3.753 3.660 1.00 92.56 71 LEU A O 1
ATOM 578 N N . SER A 1 72 ? -8.936 -5.794 2.744 1.00 92.69 72 SER A N 1
ATOM 579 C CA . SER A 1 72 ? -9.544 -6.490 3.883 1.00 92.69 72 SER A CA 1
ATOM 580 C C . SER A 1 72 ? -8.741 -6.322 5.179 1.00 92.69 72 SER A C 1
ATOM 582 O O . SER A 1 72 ? -9.337 -6.167 6.245 1.00 92.69 72 SER A O 1
ATOM 584 N N . GLN A 1 73 ? -7.401 -6.317 5.112 1.00 94.00 73 GLN A N 1
ATOM 585 C CA . GLN A 1 73 ? -6.556 -6.031 6.279 1.00 94.00 73 GLN A CA 1
ATOM 586 C C . GLN A 1 73 ? -6.716 -4.575 6.727 1.00 94.00 73 GLN A C 1
ATOM 588 O O . GLN A 1 73 ? -6.897 -4.306 7.917 1.00 94.00 73 GLN A O 1
ATOM 593 N N . ARG A 1 74 ? -6.699 -3.632 5.778 1.00 92.75 74 ARG A N 1
ATOM 594 C CA . ARG A 1 74 ? -6.795 -2.201 6.085 1.00 92.75 74 ARG A CA 1
ATOM 595 C C . ARG A 1 74 ? -8.147 -1.797 6.658 1.00 92.75 74 ARG A C 1
ATOM 597 O O . ARG A 1 74 ? -8.180 -0.984 7.578 1.00 92.75 74 ARG A O 1
ATOM 604 N N . LEU A 1 75 ? -9.243 -2.404 6.202 1.00 92.06 75 LEU A N 1
ATOM 605 C CA . LEU A 1 75 ? -10.583 -2.198 6.771 1.00 92.06 75 LEU A CA 1
ATOM 606 C C . LEU A 1 75 ? -10.655 -2.570 8.261 1.00 92.06 75 LEU A C 1
ATOM 608 O O . LEU A 1 75 ? -11.357 -1.919 9.042 1.00 92.06 75 LEU A O 1
ATOM 612 N N . GLN A 1 76 ? -9.877 -3.577 8.668 1.00 90.44 76 GLN A N 1
ATOM 613 C CA . GLN A 1 76 ? -9.723 -4.006 10.062 1.00 90.44 76 GLN A CA 1
ATOM 614 C C . GLN A 1 76 ? -8.715 -3.149 10.849 1.00 90.44 76 GLN A C 1
ATOM 616 O O . GLN A 1 76 ? -8.415 -3.463 11.996 1.00 90.44 76 GLN A O 1
ATOM 621 N N . GLY A 1 77 ? -8.148 -2.099 10.245 1.00 88.88 77 GLY A N 1
ATOM 622 C CA . GLY A 1 77 ? -7.102 -1.273 10.854 1.00 88.88 77 GLY A CA 1
ATOM 623 C C . GLY A 1 77 ? -5.733 -1.958 10.945 1.00 88.88 77 GLY A C 1
ATOM 624 O O . GLY A 1 77 ? -4.834 -1.442 11.604 1.00 88.88 77 GLY A O 1
ATOM 625 N N . LYS A 1 78 ? -5.546 -3.113 10.292 1.00 91.06 78 LYS A N 1
ATOM 626 C CA . LYS A 1 78 ? -4.295 -3.882 10.333 1.00 91.06 78 LYS A CA 1
ATOM 627 C C . LYS A 1 78 ? -3.323 -3.401 9.259 1.00 91.06 78 LYS A C 1
ATOM 629 O O . LYS A 1 78 ? -3.725 -2.946 8.188 1.00 91.06 78 LYS A O 1
ATOM 634 N N . SER A 1 79 ? -2.026 -3.524 9.532 1.00 91.38 79 SER A N 1
ATOM 635 C CA . SER A 1 79 ? -0.978 -3.325 8.524 1.00 91.38 79 SER A CA 1
ATOM 636 C C . SER A 1 79 ? -0.674 -4.626 7.787 1.00 91.38 79 SER A C 1
ATOM 638 O O . SER A 1 79 ? -0.730 -5.710 8.365 1.00 91.38 79 SER A O 1
ATOM 640 N N . VAL A 1 80 ? -0.341 -4.518 6.504 1.00 92.31 80 VAL A N 1
ATOM 641 C CA . VAL A 1 80 ? 0.034 -5.641 5.635 1.00 92.31 80 VAL A CA 1
ATOM 642 C C . VAL A 1 80 ? 1.480 -6.090 5.858 1.00 92.31 80 VAL A C 1
ATOM 644 O O . VAL A 1 80 ? 1.816 -7.265 5.650 1.00 92.31 80 VAL A O 1
ATOM 647 N N . LEU A 1 81 ? 2.338 -5.150 6.235 1.00 89.75 81 LEU A N 1
ATOM 648 C CA . LEU A 1 81 ? 3.721 -5.339 6.625 1.00 89.75 81 LEU A CA 1
ATOM 649 C C . LEU A 1 81 ? 3.788 -5.391 8.150 1.00 89.75 81 LEU A C 1
ATOM 651 O O . LEU A 1 81 ? 3.253 -4.529 8.845 1.00 89.75 81 LEU A O 1
ATOM 655 N N . LYS A 1 82 ? 4.475 -6.403 8.681 1.00 77.12 82 LYS A N 1
ATOM 656 C CA . LYS A 1 82 ? 4.867 -6.398 10.090 1.00 77.12 82 LYS A CA 1
ATOM 657 C C . LYS A 1 82 ? 5.973 -5.355 10.244 1.00 77.12 82 LYS A C 1
ATOM 659 O O . LYS A 1 82 ? 6.962 -5.425 9.512 1.00 77.12 82 LYS A O 1
ATOM 664 N N . ARG A 1 83 ? 5.815 -4.396 11.162 1.00 59.88 83 ARG A N 1
ATOM 665 C CA . ARG A 1 83 ? 6.964 -3.610 11.632 1.00 59.88 83 ARG A CA 1
ATOM 666 C C . ARG A 1 83 ? 7.942 -4.608 12.257 1.00 59.88 83 ARG A C 1
ATOM 668 O O . ARG A 1 83 ? 7.522 -5.396 13.102 1.00 59.88 83 ARG A O 1
ATOM 675 N N . ARG A 1 84 ? 9.166 -4.654 11.731 1.00 52.19 84 ARG A N 1
ATOM 676 C CA . ARG A 1 84 ? 10.279 -5.311 12.418 1.00 52.19 84 ARG A CA 1
ATOM 677 C C . ARG A 1 84 ? 10.690 -4.456 13.603 1.00 52.19 84 ARG A C 1
ATOM 679 O O . ARG A 1 84 ? 10.564 -3.217 13.465 1.00 52.19 84 ARG A O 1
#

Radius of gyration: 13.11 Å; chains: 1; bounding box: 33×20×33 Å

pLDDT: mean 83.3, std 12.82, range [36.09, 94.0]

Foldseek 3Di:
DQAFWWFWDADPVGIKTWGQDPQQKIWIWDWADDPPDAPDIDIDTPDIDHCVVVPPVVDDDGDIDGPVVCSVCRNVVHHPDDDD

Organism: Vibrio anguillarum (NCBI:txid55601)

Sequence (84 aa):
LLENYAVPYMTKKGESYHYMESYDYAIFFSLSKPQGTTGELKLRVNSAYEVNDWGKGTLPKGKAKRVSWILSQRLQGKSVLKRR